Protein AF-A0A7C4A1T4-F1 (afdb_monomer)

Mean predicted aligned error: 7.33 Å

pLDDT: mean 88.73, std 10.34, range [48.69, 98.19]

Sequence (70 aa):
MDKVPVDILTRRLPMIQPLRLHITSIDGTWKLAQNKPAAARAGAADHLAESVGQELAALAKLMRSISPQK

Structure (mmCIF, N/CA/C/O backbone):
data_AF-A0A7C4A1T4-F1
#
_entry.id   AF-A0A7C4A1T4-F1
#
loop_
_atom_site.group_PDB
_atom_site.id
_atom_site.type_symbol
_atom_site.label_atom_id
_atom_site.label_alt_id
_atom_site.label_comp_id
_atom_site.label_asym_id
_atom_site.label_entity_id
_atom_site.label_seq_id
_atom_site.pdbx_PDB_ins_code
_atom_site.Cartn_x
_atom_site.Cartn_y
_atom_site.Cartn_z
_atom_site.occupancy
_atom_site.B_iso_or_equiv
_atom_site.auth_seq_id
_atom_site.auth_comp_id
_atom_site.auth_asym_id
_atom_site.auth_atom_id
_atom_site.pdbx_PDB_model_num
ATOM 1 N N . MET A 1 1 ? 10.139 -12.180 -27.203 1.00 54.47 1 MET A N 1
ATOM 2 C CA . MET A 1 1 ? 11.263 -11.335 -27.663 1.00 54.47 1 MET A CA 1
ATOM 3 C C . MET A 1 1 ? 11.268 -11.074 -29.174 1.00 54.47 1 MET A C 1
ATOM 5 O O . MET A 1 1 ? 12.100 -10.296 -29.606 1.00 54.47 1 MET A O 1
ATOM 9 N N . ASP A 1 2 ? 10.319 -11.599 -29.962 1.00 64.25 2 ASP A N 1
ATOM 10 C CA . ASP A 1 2 ? 10.321 -11.480 -31.438 1.00 64.25 2 ASP A CA 1
ATOM 11 C C . ASP A 1 2 ? 10.196 -10.059 -32.014 1.00 64.25 2 ASP A C 1
ATOM 13 O O . ASP A 1 2 ? 10.500 -9.828 -33.178 1.00 64.25 2 ASP A O 1
ATOM 17 N N . LYS A 1 3 ? 9.732 -9.084 -31.222 1.00 76.62 3 LYS A N 1
ATOM 18 C CA . LYS A 1 3 ? 9.485 -7.716 -31.708 1.00 76.62 3 LYS A CA 1
ATOM 19 C C . LYS A 1 3 ? 10.698 -6.784 -31.637 1.00 76.62 3 LYS A C 1
ATOM 21 O O . LYS A 1 3 ? 10.604 -5.663 -32.128 1.00 76.62 3 LYS A O 1
ATOM 26 N N . VAL A 1 4 ? 11.805 -7.195 -31.010 1.00 78.62 4 VAL A N 1
ATOM 27 C CA . VAL A 1 4 ? 13.000 -6.348 -30.864 1.00 78.62 4 VAL A CA 1
ATOM 28 C C . VAL A 1 4 ? 14.211 -7.073 -31.450 1.00 78.62 4 VAL A C 1
ATOM 30 O O . VAL A 1 4 ? 14.663 -8.054 -30.859 1.00 78.62 4 VAL A O 1
ATOM 33 N N . PRO A 1 5 ? 14.748 -6.591 -32.584 1.00 89.25 5 PRO A N 1
ATOM 34 C CA . PRO A 1 5 ? 15.985 -7.103 -33.159 1.00 89.25 5 PRO A CA 1
ATOM 35 C C . PRO A 1 5 ? 17.155 -7.054 -32.162 1.00 89.25 5 PRO A C 1
ATOM 37 O O . PRO A 1 5 ? 17.292 -6.108 -31.379 1.00 89.25 5 PRO A O 1
ATOM 40 N N . VAL A 1 6 ? 17.999 -8.089 -32.175 1.00 85.75 6 VAL A N 1
ATOM 41 C CA . VAL A 1 6 ? 19.089 -8.271 -31.198 1.00 85.75 6 VAL A CA 1
ATOM 42 C C . VAL A 1 6 ? 20.126 -7.144 -31.248 1.00 85.75 6 VAL A C 1
ATOM 44 O O . VAL A 1 6 ? 20.623 -6.714 -30.213 1.00 85.75 6 VAL A O 1
ATOM 47 N N . ASP A 1 7 ? 20.387 -6.593 -32.430 1.00 87.25 7 ASP A N 1
ATOM 48 C CA . ASP A 1 7 ? 21.297 -5.471 -32.657 1.00 87.25 7 ASP A CA 1
ATOM 49 C C . ASP A 1 7 ? 20.797 -4.174 -31.999 1.00 87.25 7 ASP A C 1
ATOM 51 O O . ASP A 1 7 ? 21.582 -3.406 -31.434 1.00 87.25 7 ASP A O 1
ATOM 55 N N . ILE A 1 8 ? 19.479 -3.955 -32.001 1.00 86.38 8 ILE A N 1
ATOM 56 C CA . ILE A 1 8 ? 18.843 -2.831 -31.311 1.00 86.38 8 ILE A CA 1
ATOM 57 C C . ILE A 1 8 ? 18.959 -3.001 -29.795 1.00 86.38 8 ILE A C 1
ATOM 59 O O . ILE A 1 8 ? 19.226 -2.026 -29.089 1.00 86.38 8 ILE A O 1
ATOM 63 N N . LEU A 1 9 ? 18.804 -4.225 -29.285 1.00 85.69 9 LEU A N 1
ATOM 64 C CA . LEU A 1 9 ? 18.983 -4.519 -27.863 1.00 85.69 9 LEU A CA 1
ATOM 65 C C . LEU A 1 9 ? 20.434 -4.268 -27.419 1.00 85.69 9 LEU A C 1
ATOM 67 O O . LEU A 1 9 ? 20.653 -3.572 -26.426 1.00 85.69 9 LEU A O 1
ATOM 71 N N . THR A 1 10 ? 21.421 -4.745 -28.185 1.00 87.69 10 THR A N 1
ATOM 72 C CA . THR A 1 10 ? 22.851 -4.537 -27.904 1.00 87.69 10 THR A CA 1
ATOM 73 C C . THR A 1 10 ? 23.232 -3.056 -27.883 1.00 87.69 10 THR A C 1
ATOM 75 O O . THR A 1 10 ? 24.036 -2.651 -27.049 1.00 87.69 10 THR A O 1
ATOM 78 N N . ARG A 1 11 ? 22.631 -2.221 -28.744 1.00 86.44 11 ARG A N 1
ATOM 79 C CA . ARG A 1 11 ? 22.863 -0.764 -28.747 1.00 86.44 11 ARG A CA 1
ATOM 80 C C . ARG A 1 11 ? 22.219 -0.040 -27.562 1.00 86.44 11 ARG A C 1
ATOM 82 O O . ARG A 1 11 ? 22.736 0.986 -27.135 1.00 86.44 11 ARG A O 1
ATOM 89 N N . ARG A 1 12 ? 21.093 -0.545 -27.045 1.00 85.62 12 ARG A N 1
ATOM 90 C CA . ARG A 1 12 ? 20.317 0.110 -25.976 1.00 85.62 12 ARG A CA 1
ATOM 91 C C . ARG A 1 12 ? 20.767 -0.271 -24.571 1.00 85.62 12 ARG A C 1
ATOM 93 O O . ARG A 1 12 ? 20.669 0.561 -23.679 1.00 85.62 12 ARG A O 1
ATOM 100 N N . LEU A 1 13 ? 21.268 -1.490 -24.366 1.00 83.94 13 LEU A N 1
ATOM 101 C CA . LEU A 1 13 ? 21.728 -1.956 -23.052 1.00 83.94 13 LEU A CA 1
ATOM 102 C C . LEU A 1 13 ? 22.794 -1.038 -22.412 1.00 83.94 13 LEU A C 1
ATOM 104 O O . LEU A 1 13 ? 22.635 -0.721 -21.237 1.00 83.94 13 LEU A O 1
ATOM 108 N N . PRO A 1 14 ? 23.809 -0.526 -23.142 1.00 88.56 14 PRO A N 1
ATOM 109 C CA . PRO A 1 14 ? 24.784 0.420 -22.588 1.00 88.56 14 PRO A CA 1
ATOM 110 C C . PRO A 1 14 ? 24.202 1.786 -22.196 1.00 88.56 14 PRO A C 1
ATOM 112 O O . PRO A 1 14 ? 24.829 2.513 -21.435 1.00 88.56 14 PRO A O 1
ATOM 115 N N . MET A 1 15 ? 23.021 2.155 -22.712 1.00 92.38 15 MET A N 1
ATOM 116 C CA . MET A 1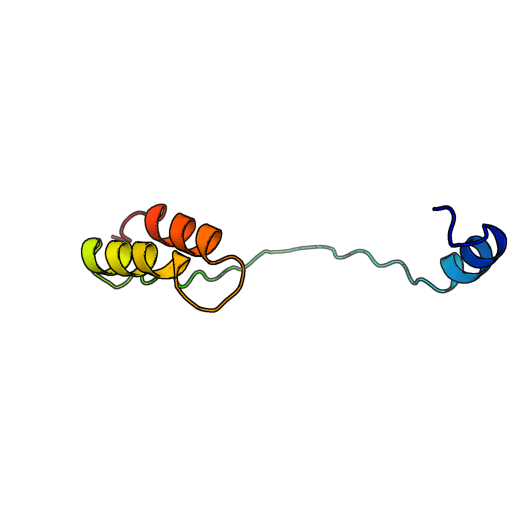 15 ? 22.332 3.400 -22.341 1.00 92.38 15 MET A CA 1
ATOM 117 C C . MET A 1 15 ? 21.585 3.281 -21.004 1.00 92.38 15 MET A C 1
ATOM 119 O O . MET A 1 15 ? 21.079 4.276 -20.489 1.00 92.38 15 MET A O 1
ATOM 123 N N . ILE A 1 16 ? 21.480 2.071 -20.450 1.00 92.75 16 ILE A N 1
ATOM 124 C CA . ILE A 1 16 ? 20.867 1.824 -19.149 1.00 92.75 16 ILE A CA 1
ATOM 125 C C . ILE A 1 16 ? 21.953 1.984 -18.090 1.00 92.75 16 ILE A C 1
ATOM 127 O O . ILE A 1 16 ? 22.906 1.211 -18.051 1.00 92.75 16 ILE A O 1
ATOM 131 N N . GLN A 1 17 ? 21.791 2.958 -17.199 1.00 92.94 17 GLN A N 1
ATOM 132 C CA . GLN A 1 17 ? 22.681 3.117 -16.056 1.00 92.94 17 GLN A CA 1
ATOM 133 C C . GLN A 1 17 ? 22.281 2.128 -14.947 1.00 92.94 17 GLN A C 1
ATOM 135 O O . GLN A 1 17 ? 21.213 2.299 -14.352 1.00 92.94 17 GLN A O 1
ATOM 140 N N . PRO A 1 18 ? 23.098 1.107 -14.620 1.00 91.56 18 PRO A N 1
ATOM 141 C CA . PRO A 1 18 ? 22.828 0.273 -13.462 1.00 91.56 18 PRO A CA 1
ATOM 142 C C . PRO A 1 18 ? 23.030 1.088 -12.184 1.00 91.56 18 PRO A C 1
ATOM 144 O O . PRO A 1 18 ? 23.974 1.875 -12.067 1.00 91.56 18 PRO A O 1
ATOM 147 N N . LEU A 1 19 ? 22.161 0.855 -11.205 1.00 95.00 19 LEU A N 1
ATOM 148 C CA . LEU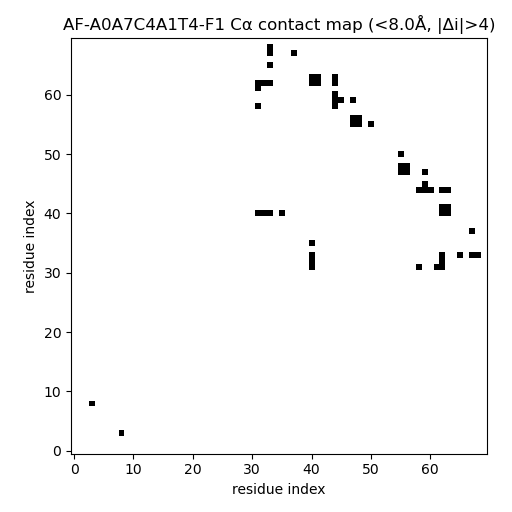 A 1 19 ? 22.319 1.359 -9.848 1.00 95.00 19 LEU A CA 1
ATOM 149 C C . LEU A 1 19 ? 22.025 0.247 -8.846 1.00 95.00 19 LEU A C 1
ATOM 151 O O . LEU A 1 19 ? 21.268 -0.683 -9.132 1.00 95.00 19 LEU A O 1
ATOM 155 N N . ARG A 1 20 ? 22.619 0.359 -7.658 1.00 96.50 20 ARG A N 1
ATOM 156 C CA . ARG A 1 20 ? 22.366 -0.535 -6.529 1.00 96.50 20 ARG A CA 1
ATOM 157 C C . ARG A 1 20 ? 21.874 0.288 -5.347 1.00 96.50 20 ARG A C 1
ATOM 159 O O . ARG A 1 20 ? 22.596 1.145 -4.850 1.00 96.50 20 ARG A O 1
ATOM 166 N N . LEU A 1 21 ? 20.658 0.001 -4.890 1.00 96.94 21 LEU A N 1
ATOM 167 C CA . LEU A 1 21 ? 20.120 0.573 -3.661 1.00 96.94 21 LEU A CA 1
ATOM 168 C C . LEU A 1 21 ? 20.613 -0.249 -2.463 1.00 96.94 21 LEU A C 1
ATOM 170 O O . LEU A 1 21 ? 20.263 -1.421 -2.330 1.00 96.94 21 LEU A O 1
ATOM 174 N N . HIS A 1 22 ? 21.431 0.353 -1.598 1.00 97.69 22 HIS A N 1
ATOM 175 C CA . HIS A 1 22 ? 21.789 -0.227 -0.301 1.00 97.69 22 HIS A CA 1
ATOM 176 C C . HIS A 1 22 ? 20.753 0.202 0.734 1.00 97.69 22 HIS A C 1
ATOM 178 O O . HIS A 1 22 ? 20.772 1.334 1.209 1.00 97.69 22 HIS A O 1
ATOM 184 N N . ILE A 1 23 ? 19.826 -0.696 1.050 1.00 96.81 23 ILE A N 1
ATOM 185 C CA . ILE A 1 23 ? 18.771 -0.436 2.030 1.00 96.81 23 ILE A CA 1
ATOM 186 C C . ILE A 1 23 ? 19.367 -0.580 3.434 1.00 96.81 23 ILE A C 1
ATOM 188 O O . ILE A 1 23 ? 19.828 -1.659 3.797 1.00 96.81 23 ILE A O 1
ATOM 192 N N . THR A 1 24 ? 19.360 0.500 4.215 1.00 98.19 24 THR A N 1
ATOM 193 C CA . THR A 1 24 ? 19.861 0.515 5.603 1.00 98.19 24 THR A CA 1
ATOM 194 C C . THR A 1 24 ? 18.748 0.341 6.633 1.00 98.19 24 THR A C 1
ATOM 196 O O . THR A 1 24 ? 18.986 -0.206 7.705 1.00 98.19 24 THR A O 1
ATOM 199 N N . SER A 1 25 ? 17.533 0.787 6.312 1.00 97.75 25 SER A N 1
ATOM 200 C CA . SER A 1 25 ? 16.323 0.594 7.111 1.00 97.75 25 SER A CA 1
ATOM 201 C C . SER A 1 25 ? 15.091 0.558 6.209 1.00 97.75 25 SER A C 1
ATOM 203 O O . SER A 1 25 ? 15.141 0.968 5.046 1.00 97.75 25 SER A O 1
ATOM 205 N N . ILE A 1 26 ? 13.987 0.040 6.745 1.00 96.44 26 ILE A N 1
ATOM 206 C CA . ILE A 1 26 ? 12.675 0.071 6.101 1.00 96.44 26 ILE A CA 1
ATOM 207 C C . ILE A 1 26 ? 11.668 0.552 7.136 1.00 96.44 26 ILE A C 1
ATOM 209 O O . ILE A 1 26 ? 11.444 -0.121 8.140 1.00 96.44 26 ILE A O 1
ATOM 213 N N . ASP A 1 27 ? 11.027 1.676 6.842 1.00 96.50 27 ASP A N 1
ATOM 214 C CA . ASP A 1 27 ? 9.986 2.267 7.670 1.00 96.50 27 ASP A CA 1
ATOM 215 C C . ASP A 1 27 ? 8.670 2.269 6.888 1.00 96.50 27 ASP A C 1
ATOM 217 O O . ASP A 1 27 ? 8.589 2.763 5.761 1.00 96.50 27 ASP A O 1
ATOM 221 N N . GLY A 1 28 ? 7.629 1.678 7.473 1.00 92.38 28 GLY A N 1
ATOM 222 C CA . GLY A 1 28 ? 6.323 1.518 6.841 1.00 92.38 28 GLY A CA 1
ATOM 223 C C . GLY A 1 28 ? 5.202 1.946 7.775 1.00 92.38 28 GLY A C 1
ATOM 224 O O . GLY A 1 28 ? 5.216 1.641 8.964 1.00 92.38 28 GLY A O 1
ATOM 225 N N . THR A 1 29 ? 4.207 2.648 7.233 1.00 91.06 29 THR A N 1
ATOM 226 C CA . THR A 1 29 ? 2.993 3.018 7.968 1.00 91.06 29 THR A CA 1
ATOM 227 C C . THR A 1 29 ? 1.779 2.406 7.288 1.00 91.06 29 THR A C 1
ATOM 229 O O . THR A 1 29 ? 1.525 2.662 6.114 1.00 91.06 29 THR A O 1
ATOM 232 N N . TRP A 1 30 ? 0.983 1.651 8.043 1.00 90.81 30 TRP A N 1
ATOM 233 C CA . TRP A 1 30 ? -0.284 1.098 7.570 1.00 90.81 30 TRP A CA 1
ATOM 234 C C . TRP A 1 30 ? -1.450 1.832 8.219 1.00 90.81 30 TRP A C 1
ATOM 236 O O . TRP A 1 30 ? -1.555 1.875 9.443 1.00 90.81 30 TRP A O 1
ATOM 246 N N . LYS A 1 31 ? -2.365 2.363 7.405 1.00 91.50 31 LYS A N 1
ATOM 247 C CA . LYS A 1 31 ? -3.649 2.919 7.855 1.00 91.50 31 LYS A CA 1
ATOM 248 C C . LYS A 1 31 ? -4.765 1.994 7.390 1.00 91.50 31 LYS A C 1
ATOM 250 O O . LYS A 1 31 ? -5.147 2.005 6.229 1.00 91.50 31 LYS A O 1
ATOM 255 N N . LEU A 1 32 ? -5.259 1.178 8.310 1.00 93.69 32 LEU A N 1
ATOM 256 C CA . LEU A 1 32 ? -6.224 0.100 8.073 1.00 93.69 32 LEU A CA 1
ATOM 257 C C . LEU A 1 32 ? -7.476 0.280 8.946 1.00 93.69 32 LEU A C 1
ATOM 259 O O . LEU A 1 32 ? -8.123 -0.698 9.309 1.00 93.69 32 LEU A O 1
ATOM 263 N N . ALA A 1 33 ? -7.773 1.523 9.350 1.00 92.50 33 ALA A N 1
ATOM 264 C CA . ALA A 1 33 ? -8.809 1.863 10.330 1.00 92.50 33 ALA A CA 1
ATOM 265 C C . ALA A 1 33 ? -8.629 1.147 11.686 1.00 92.50 33 ALA A C 1
ATOM 267 O O . ALA A 1 33 ? -9.591 0.714 12.317 1.00 92.50 33 ALA A O 1
ATOM 268 N N . GLN A 1 34 ? -7.380 1.020 12.149 1.00 87.62 34 GLN A N 1
ATOM 269 C CA . GLN A 1 34 ? -7.035 0.315 13.392 1.00 87.62 34 GLN A CA 1
ATOM 270 C C . GLN A 1 34 ? -7.611 0.970 14.651 1.00 87.62 34 GLN A C 1
ATOM 272 O O . GLN A 1 34 ? -7.758 0.307 15.668 1.00 87.62 34 GLN A O 1
ATOM 277 N N . ASN A 1 35 ? -7.945 2.257 14.578 1.00 90.94 35 ASN A N 1
ATOM 278 C CA . ASN A 1 35 ? -8.548 3.020 15.666 1.00 90.94 35 ASN A CA 1
ATOM 279 C C . ASN A 1 35 ? -10.073 2.839 15.779 1.00 90.94 35 ASN A C 1
ATOM 281 O O . ASN A 1 35 ? -10.701 3.491 16.611 1.00 90.94 35 ASN A O 1
ATOM 285 N N . LYS A 1 36 ? -10.696 2.033 14.912 1.00 90.56 36 LYS A N 1
ATOM 286 C CA . LYS A 1 36 ? -12.144 1.798 14.912 1.00 90.56 36 LYS A CA 1
ATOM 287 C C . LYS A 1 36 ? -12.489 0.461 15.574 1.00 90.56 36 LYS A C 1
ATOM 289 O O . LYS A 1 36 ? -11.664 -0.454 15.562 1.00 90.56 36 LYS A O 1
ATOM 294 N N . PRO A 1 37 ? -13.724 0.307 16.093 1.00 92.56 37 PRO A N 1
ATOM 295 C CA . PRO A 1 37 ? -14.219 -0.990 16.539 1.00 92.56 37 PRO A CA 1
ATOM 296 C C . PRO A 1 3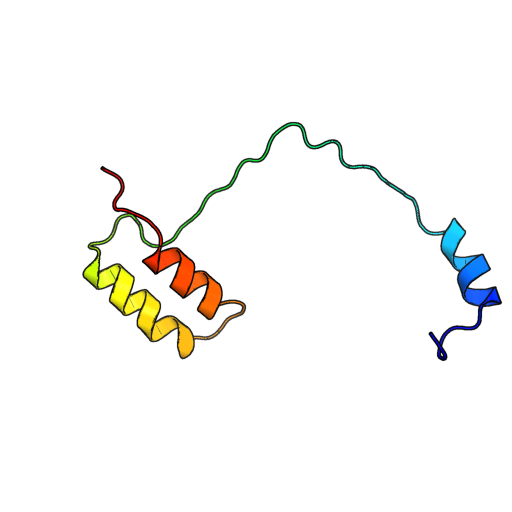7 ? -14.090 -2.049 15.440 1.00 92.56 37 PRO A C 1
ATOM 298 O O . PRO A 1 37 ? -14.317 -1.761 14.262 1.00 92.56 37 PRO A O 1
ATOM 301 N N . ALA A 1 38 ? -13.777 -3.285 15.834 1.00 91.00 38 ALA A N 1
ATOM 302 C CA . ALA A 1 38 ? -13.504 -4.381 14.903 1.00 91.00 38 ALA A CA 1
ATOM 303 C C . ALA A 1 38 ? -14.637 -4.601 13.885 1.00 91.00 38 ALA A C 1
ATOM 305 O O . ALA A 1 38 ? -14.362 -4.784 12.702 1.00 91.00 38 ALA A O 1
ATOM 306 N N . ALA A 1 39 ? -15.897 -4.503 14.322 1.00 92.56 39 ALA A N 1
ATOM 307 C CA . ALA A 1 39 ? -17.065 -4.649 13.455 1.00 92.56 39 ALA A CA 1
ATOM 308 C C . ALA A 1 39 ? -17.148 -3.557 12.373 1.00 92.56 39 ALA A C 1
ATOM 310 O O . ALA A 1 39 ? -17.401 -3.861 11.211 1.00 92.56 39 ALA A O 1
ATOM 311 N N . ALA A 1 40 ? -16.867 -2.296 12.723 1.00 93.50 40 ALA A N 1
ATOM 312 C CA . ALA A 1 40 ? -16.873 -1.192 11.760 1.00 93.50 40 ALA A CA 1
ATOM 313 C C . ALA A 1 40 ? -15.765 -1.355 10.707 1.00 93.50 40 ALA A C 1
ATOM 315 O O . ALA A 1 40 ? -15.977 -1.105 9.522 1.00 93.50 40 ALA A O 1
ATOM 316 N N . ARG A 1 41 ? -14.584 -1.821 11.130 1.00 93.25 41 ARG A N 1
ATOM 317 C CA . ARG A 1 41 ? -13.479 -2.130 10.217 1.00 93.25 41 ARG A CA 1
ATOM 318 C C . ARG A 1 41 ? -13.799 -3.319 9.307 1.00 93.25 41 ARG A C 1
ATOM 320 O O . ARG A 1 41 ? -13.472 -3.263 8.127 1.00 93.25 41 ARG A O 1
ATOM 327 N N . ALA A 1 42 ? -14.424 -4.371 9.838 1.00 92.88 42 ALA A N 1
ATOM 328 C CA . ALA A 1 42 ? -14.841 -5.533 9.056 1.00 92.88 42 ALA A CA 1
ATOM 329 C C . ALA A 1 42 ? -15.866 -5.146 7.979 1.00 92.88 42 ALA A C 1
ATOM 331 O O . ALA A 1 42 ? -15.628 -5.433 6.812 1.00 92.88 42 ALA A O 1
ATOM 332 N N . GLY A 1 43 ? -16.904 -4.382 8.338 1.00 94.25 43 GLY A N 1
ATOM 333 C CA . GLY A 1 43 ? -17.895 -3.902 7.369 1.00 94.25 43 GLY A CA 1
ATOM 334 C C . GLY A 1 43 ? -17.279 -3.030 6.271 1.00 94.25 43 GLY A C 1
ATOM 335 O O . GLY A 1 43 ? -17.565 -3.216 5.093 1.00 94.25 43 GLY A O 1
ATOM 336 N N . ALA A 1 44 ? -16.344 -2.139 6.620 1.00 94.25 44 ALA A N 1
ATOM 337 C CA . ALA A 1 44 ? -15.596 -1.384 5.612 1.00 94.25 44 ALA A CA 1
ATOM 338 C C . ALA A 1 44 ? -14.775 -2.300 4.681 1.00 94.25 44 ALA A C 1
ATOM 340 O O . ALA A 1 44 ? -14.708 -2.054 3.480 1.00 94.25 44 ALA A O 1
ATOM 341 N N . ALA A 1 45 ? -14.173 -3.368 5.215 1.00 94.75 45 ALA A N 1
ATOM 342 C CA . ALA A 1 45 ? -13.434 -4.341 4.416 1.00 94.75 45 ALA A CA 1
ATOM 343 C C . ALA A 1 45 ? -14.337 -5.185 3.496 1.00 94.75 45 ALA A C 1
ATOM 345 O O . ALA A 1 45 ? -13.870 -5.656 2.459 1.00 94.75 45 ALA A O 1
ATOM 346 N N . ASP A 1 46 ? -15.603 -5.396 3.853 1.00 94.94 46 ASP A N 1
ATOM 347 C CA . ASP A 1 46 ? -16.572 -6.119 3.021 1.00 94.94 46 ASP A CA 1
ATOM 348 C C . ASP A 1 46 ? -16.964 -5.293 1.786 1.00 94.94 46 ASP A C 1
ATOM 350 O O . ASP A 1 46 ? -16.936 -5.804 0.668 1.00 94.94 46 ASP A O 1
ATOM 354 N N . HIS A 1 47 ? -17.194 -3.988 1.953 1.00 94.50 47 HIS A N 1
ATOM 355 C CA . HIS A 1 47 ? -17.583 -3.093 0.854 1.00 94.50 47 HIS A CA 1
ATOM 356 C C . HIS A 1 47 ? -16.439 -2.693 -0.096 1.00 94.50 47 HIS A C 1
ATOM 358 O O . HIS A 1 47 ? -16.679 -2.115 -1.159 1.00 94.50 47 HIS A O 1
ATOM 364 N N . LEU A 1 48 ? -15.184 -3.010 0.239 1.00 93.69 48 LEU A N 1
ATOM 365 C CA . LEU A 1 48 ? -14.033 -2.684 -0.610 1.00 93.69 48 LEU A CA 1
ATOM 366 C C . LEU A 1 48 ? -14.071 -3.377 -1.979 1.00 93.69 48 LEU A C 1
ATOM 368 O O . LEU A 1 48 ? -13.521 -2.838 -2.933 1.00 93.69 48 LEU A O 1
ATOM 37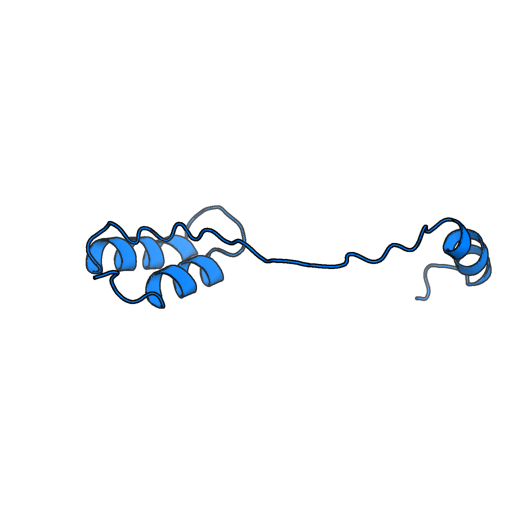2 N N . ALA A 1 49 ? -14.716 -4.540 -2.100 1.00 80.38 49 ALA A N 1
ATOM 373 C CA . ALA A 1 49 ? -14.807 -5.266 -3.370 1.00 80.38 49 ALA A CA 1
ATOM 374 C C . ALA A 1 49 ? -15.633 -4.525 -4.440 1.00 80.38 49 ALA A C 1
ATOM 376 O O . ALA A 1 49 ? -15.407 -4.717 -5.630 1.00 80.38 49 ALA A O 1
ATOM 377 N N . GLU A 1 50 ? -16.559 -3.668 -4.011 1.00 87.94 50 GLU A N 1
ATOM 378 C CA . GLU A 1 50 ? -17.462 -2.892 -4.873 1.00 87.94 50 GLU A CA 1
ATOM 379 C C . GLU A 1 50 ? -16.992 -1.439 -5.049 1.00 87.94 50 GLU A C 1
ATOM 381 O O . GLU A 1 50 ? -17.624 -0.637 -5.734 1.00 87.94 50 GLU A O 1
ATOM 386 N N . SER A 1 51 ? -15.883 -1.079 -4.404 1.00 92.62 51 SER A N 1
ATOM 387 C CA . SER A 1 51 ? -15.353 0.280 -4.395 1.00 92.62 51 SER A CA 1
ATOM 388 C C . SER A 1 51 ? -14.437 0.547 -5.594 1.00 92.62 51 SER A C 1
ATOM 390 O O . SER A 1 51 ? -13.975 -0.358 -6.287 1.00 92.62 51 SER A O 1
ATOM 392 N N . VAL A 1 52 ? -14.139 1.824 -5.837 1.00 94.56 52 VAL A N 1
ATOM 393 C CA . VAL A 1 52 ? -13.210 2.245 -6.894 1.00 94.56 52 VAL A CA 1
ATOM 394 C C . VAL A 1 52 ? -11.776 2.227 -6.371 1.00 94.56 52 VAL A C 1
ATOM 396 O O . VAL A 1 52 ? -11.481 2.830 -5.340 1.00 94.56 52 VAL A O 1
ATOM 399 N N . GLY A 1 53 ? -10.867 1.573 -7.095 1.00 92.62 53 GLY A N 1
ATOM 400 C CA . GLY A 1 53 ? -9.441 1.579 -6.777 1.00 92.62 53 GLY A CA 1
ATOM 401 C C . GLY A 1 53 ? -8.699 0.342 -7.271 1.00 92.62 53 GLY A C 1
ATOM 402 O O . GLY A 1 53 ? -9.252 -0.506 -7.967 1.00 92.62 53 GLY A O 1
ATOM 403 N N . GLN A 1 54 ? -7.423 0.256 -6.905 1.00 93.81 54 GLN A N 1
ATOM 404 C CA . GLN A 1 54 ? -6.542 -0.868 -7.224 1.00 93.81 54 GLN A CA 1
ATOM 405 C C . GLN A 1 54 ? -6.202 -1.635 -5.948 1.00 93.81 54 GLN A C 1
ATOM 407 O O . GLN A 1 54 ? -6.168 -1.054 -4.865 1.00 93.81 54 GLN A O 1
A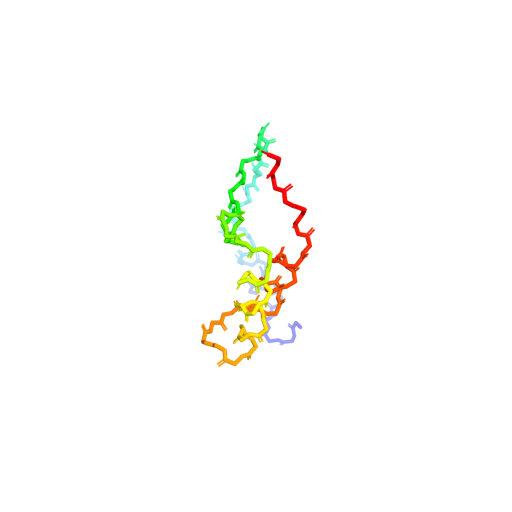TOM 412 N N . GLU A 1 55 ? -5.955 -2.940 -6.074 1.00 93.94 55 GLU A N 1
ATOM 41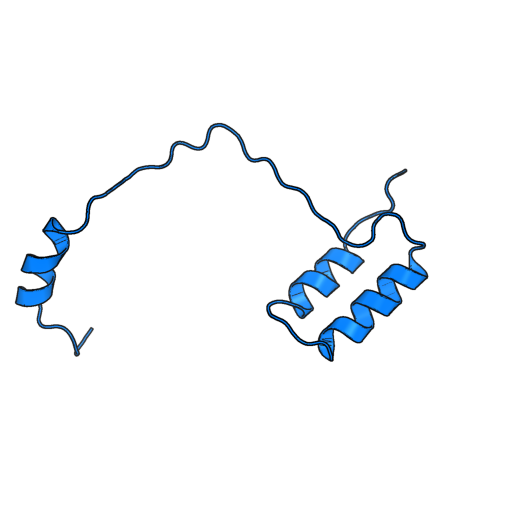3 C CA . GLU A 1 55 ? -5.541 -3.803 -4.958 1.00 93.94 55 GLU A CA 1
ATOM 414 C C . GLU A 1 55 ? -6.517 -3.822 -3.759 1.00 93.94 55 GLU A C 1
ATOM 416 O O . GLU A 1 55 ? -6.141 -4.161 -2.635 1.00 93.94 55 GLU A O 1
ATOM 421 N N . LEU A 1 56 ? -7.799 -3.498 -3.974 1.00 95.06 56 LEU A N 1
ATOM 422 C CA . LEU A 1 56 ? -8.784 -3.368 -2.889 1.00 95.06 56 LEU A CA 1
ATOM 423 C C . LEU A 1 56 ? -9.031 -4.686 -2.148 1.00 95.06 56 LEU A C 1
ATOM 425 O O . LEU A 1 56 ? -9.220 -4.688 -0.933 1.00 95.06 56 LEU A O 1
ATOM 429 N N . ALA A 1 57 ? -8.948 -5.818 -2.848 1.00 93.38 57 ALA A N 1
ATOM 430 C CA . ALA A 1 57 ? -9.008 -7.137 -2.227 1.00 93.38 57 ALA A CA 1
ATOM 431 C C . ALA A 1 57 ? -7.826 -7.382 -1.267 1.00 93.38 57 ALA A C 1
ATOM 433 O O . ALA A 1 57 ? -8.012 -7.912 -0.168 1.00 93.38 57 ALA A O 1
ATOM 434 N N . ALA A 1 58 ? -6.614 -6.958 -1.646 1.00 93.94 58 ALA A N 1
ATOM 435 C CA . ALA A 1 58 ? -5.432 -7.062 -0.796 1.00 93.94 58 ALA A CA 1
ATOM 436 C C . ALA A 1 58 ? -5.540 -6.133 0.425 1.00 93.94 58 ALA A C 1
ATOM 438 O O . ALA A 1 58 ? -5.261 -6.557 1.549 1.00 93.94 58 ALA A O 1
ATOM 439 N N . LEU A 1 59 ? -6.034 -4.904 0.234 1.00 94.44 59 LEU A N 1
ATOM 440 C CA . LEU A 1 59 ? -6.318 -3.973 1.328 1.00 94.44 59 LEU A CA 1
ATOM 441 C C . LEU A 1 59 ? -7.352 -4.545 2.309 1.00 94.44 59 LEU A C 1
ATOM 443 O O . LEU A 1 59 ? -7.116 -4.556 3.517 1.00 94.44 59 LEU A O 1
ATOM 447 N N . ALA A 1 60 ? -8.464 -5.079 1.802 1.00 94.94 60 ALA A N 1
ATOM 448 C CA . ALA A 1 60 ? -9.508 -5.685 2.620 1.00 94.94 60 ALA A CA 1
ATOM 449 C C . ALA A 1 60 ? -8.976 -6.872 3.437 1.00 94.94 60 ALA A C 1
ATOM 451 O O . ALA A 1 60 ? -9.346 -7.062 4.597 1.00 94.94 60 ALA A O 1
ATOM 452 N N . LYS A 1 61 ? -8.067 -7.667 2.860 1.00 94.06 61 LYS A N 1
ATOM 453 C CA . LYS A 1 61 ? -7.376 -8.746 3.577 1.00 94.06 61 LYS A CA 1
ATOM 454 C C . LYS A 1 61 ? -6.505 -8.201 4.714 1.00 94.06 61 LYS A C 1
ATOM 456 O O . LYS A 1 61 ? -6.593 -8.717 5.825 1.00 94.06 61 LYS A O 1
ATOM 461 N N . LEU A 1 62 ? -5.733 -7.138 4.470 1.00 94.12 62 LEU A N 1
ATOM 462 C CA . LEU A 1 62 ? -4.907 -6.486 5.497 1.00 94.12 62 LEU A CA 1
ATOM 463 C C . LEU A 1 62 ? -5.750 -5.895 6.637 1.00 94.12 62 LEU A C 1
ATOM 465 O O . LEU A 1 62 ? -5.398 -6.033 7.808 1.00 94.12 62 LEU A O 1
ATOM 469 N N . MET A 1 63 ? -6.893 -5.283 6.318 1.00 94.12 63 MET A N 1
ATOM 470 C CA . MET A 1 63 ? -7.828 -4.761 7.321 1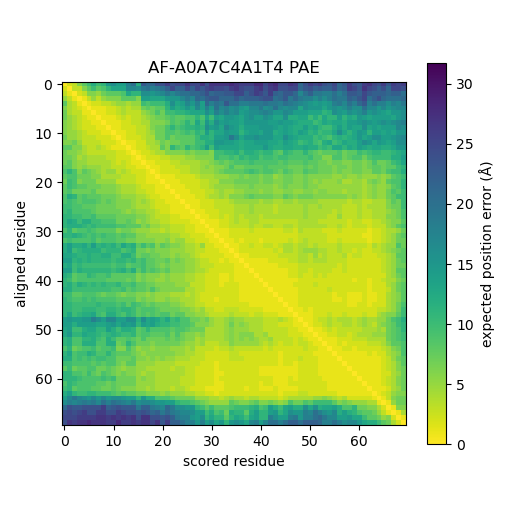.00 94.12 63 MET A CA 1
ATOM 471 C C . MET A 1 63 ? -8.382 -5.861 8.235 1.00 94.12 63 MET A C 1
ATOM 473 O O . MET A 1 63 ? -8.627 -5.610 9.415 1.00 94.12 63 MET A O 1
ATOM 477 N N . ARG A 1 64 ? -8.553 -7.086 7.719 1.00 92.06 64 ARG A N 1
ATOM 478 C CA . ARG A 1 64 ? -9.012 -8.243 8.505 1.00 92.06 64 ARG A CA 1
ATOM 479 C C . ARG A 1 64 ? -7.889 -8.909 9.308 1.00 92.06 64 ARG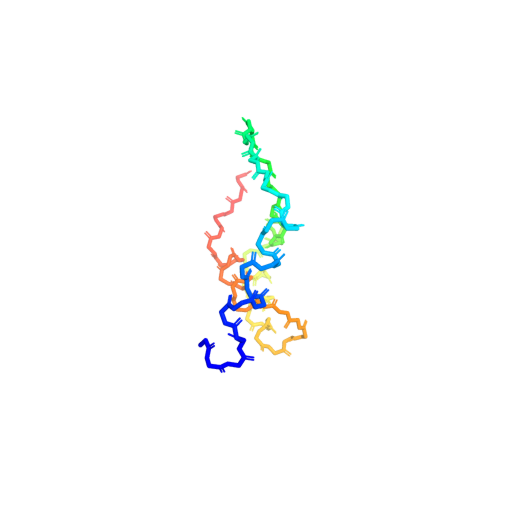 A C 1
ATOM 481 O O . ARG A 1 64 ? -8.165 -9.437 10.379 1.00 92.06 64 ARG A O 1
ATOM 488 N N . SER A 1 65 ? -6.641 -8.873 8.834 1.00 89.00 65 SER A N 1
ATOM 489 C CA . SER A 1 65 ? -5.527 -9.619 9.440 1.00 89.00 65 SER A CA 1
ATOM 490 C C . SER A 1 65 ? -4.862 -8.942 10.640 1.00 89.00 65 SER A C 1
ATOM 492 O O . SER A 1 65 ? -4.013 -9.560 11.276 1.00 89.00 65 SER A O 1
ATOM 494 N N . ILE A 1 66 ? -5.180 -7.679 10.942 1.00 82.56 66 ILE A N 1
ATOM 495 C CA . ILE A 1 66 ? -4.509 -6.946 12.022 1.00 82.56 66 ILE A CA 1
ATOM 496 C C . ILE A 1 66 ? -5.244 -7.116 13.363 1.00 82.56 66 ILE A C 1
ATOM 498 O O . ILE A 1 66 ? -6.429 -6.784 13.491 1.00 82.56 66 ILE A O 1
ATOM 502 N N . SER A 1 67 ? -4.537 -7.628 14.374 1.00 64.81 67 SER A N 1
ATOM 503 C CA . SER A 1 67 ? -5.034 -7.716 15.753 1.00 64.81 67 SER A CA 1
ATOM 504 C C . SER A 1 67 ? -5.322 -6.317 16.319 1.00 64.81 67 SER A C 1
ATOM 506 O O . SER A 1 67 ? -4.676 -5.352 15.893 1.00 64.81 67 SER A O 1
ATOM 508 N N . PRO A 1 68 ? -6.277 -6.164 17.257 1.00 60.97 68 PRO A N 1
ATOM 509 C CA . PRO A 1 68 ? -6.486 -4.893 17.943 1.00 60.97 68 PRO A CA 1
ATOM 510 C C . PRO A 1 68 ? -5.169 -4.443 18.579 1.00 60.97 68 PRO A C 1
ATOM 512 O O . PRO A 1 68 ? -4.514 -5.239 19.256 1.00 60.97 68 PRO A O 1
ATOM 515 N N . GLN A 1 69 ? -4.761 -3.197 18.339 1.00 58.00 69 GLN A N 1
ATOM 516 C CA . GLN 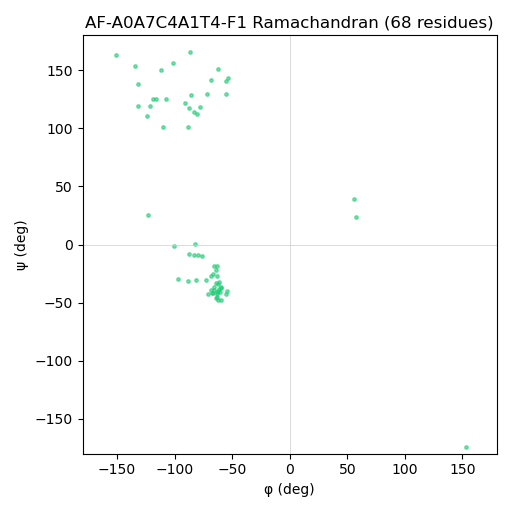A 1 69 ? -3.675 -2.629 19.129 1.00 58.00 69 GLN A CA 1
ATOM 517 C C . GLN A 1 69 ? -4.217 -2.367 20.534 1.00 58.00 69 GLN A C 1
ATOM 519 O O . GLN A 1 69 ? -5.330 -1.860 20.675 1.00 58.00 69 GLN A O 1
ATOM 524 N N . LYS A 1 70 ? -3.470 -2.854 21.523 1.00 48.69 70 LYS A N 1
ATOM 525 C CA . LYS A 1 70 ? -3.825 -2.855 22.941 1.00 48.69 70 LYS A CA 1
ATOM 526 C C . LYS A 1 70 ? -4.018 -1.440 23.476 1.00 48.69 70 LYS A C 1
ATOM 528 O O . LYS A 1 70 ? -3.240 -0.560 23.049 1.00 48.69 70 LYS A O 1
#

Secondary structure (DSSP, 8-state):
-TTS-HHHHHHHGGGS---------------SSTTS-HHHHHHHHHHGGGSSSSSHHHHHHHHHHPPPP-

Foldseek 3Di:
DVVDDPVNVVVCVVVDDDDDDDDPDDDDDDDQVLVDDLVVSLVVLVCQVVDDDPCSPVSSVVSNPDDRDD

Radius of gyration: 21.78 Å; Cα contacts (8 Å, |Δi|>4): 30; chains: 1; bounding box: 43×15×56 Å

Solvent-accessible surface area (backbone atoms only — not comparable to full-atom values): 4794 Å² total; per-residue (Å²): 117,92,90,58,60,68,70,60,49,66,66,47,55,80,74,56,82,87,82,82,87,83,80,89,78,87,87,85,86,87,88,55,58,73,91,48,59,69,68,62,34,48,54,54,32,63,54,30,77,82,50,90,80,76,66,36,66,61,50,25,49,53,42,67,70,58,76,82,77,130